Protein AF-A0A0F5VP21-F1 (afdb_monomer)

Secondary structure (DSSP, 8-state):
------TT-----PEEEPSSSSS-SS-EEE-TTSTTS---S-GGG--HHHHHHHHHHHHHHHT--S--------HHHHHHHHHHHTT--S-----EETT-TTTTTHHHHHHHH-GGGTT----EETT--TTHHHH-HHHHHHHHHTT-

Sequence (148 aa):
MDIGRTPDERFDDLRMHDVDEGQPDGLVPELMGFGRSDKPVDRAAYTYESHVACTGEWLDQLGLADITLFADPPASMLSRAWAGLSAFEKPFLTTFAAHEDITRAFEQVVQEHIPGARDRSRPTVPDAGHFLQQQQPDLLVEAILSLA

Foldseek 3Di:
DDQDDDLPDDQQDFDWDAPDPDDGPDTDTAFECGDPGHDHPDPVCPDLVNRVRNVVNVCVVVVDDDDQDDDDDDPVNCVVCLVVQLVAQAADADEEEPAEPPCVVCLVVSCVRGNNHHPDDHDHHYPDYSPCCVGPVPVVVVRSVVSD

Mean predicted aligned error: 7.9 Å

pLDDT: mean 81.75, std 15.22, range [36.06, 96.75]

Nearest PDB structures (foldseek):
  6f9o-assembly1_A  TM=8.051E-01  e=2.639E-06  Psychrobacter cryohalolentis K5
  4mj3-assembly1_A  TM=8.198E-01  e=1.310E-05  Mycolicibacterium rhodesiae JS60
  6eic-assembly1_C  TM=5.393E-01  e=1.607E-01  Mycobacterium tuberculosis H37Rv
  7l4u-assembly2_B  TM=5.285E-01  e=2.399E-01  Homo sapiens
  7l4u-assembly1_A  TM=5.391E-01  e=3.350E-01  Homo sapiens

Solvent-accessible surface area (backbone atoms only — not comparable to full-atom values): 9432 Å² total; per-residue (Å²): 137,88,89,81,83,64,99,86,64,81,67,82,62,69,35,70,56,80,81,52,105,59,89,63,96,57,86,49,70,26,54,82,64,32,88,86,17,58,61,77,87,55,72,83,61,78,39,74,66,48,53,52,49,36,53,48,53,48,42,58,74,70,66,71,86,87,80,87,86,84,84,88,72,56,71,73,57,48,60,72,43,39,72,60,45,48,68,34,65,60,84,45,88,72,75,45,3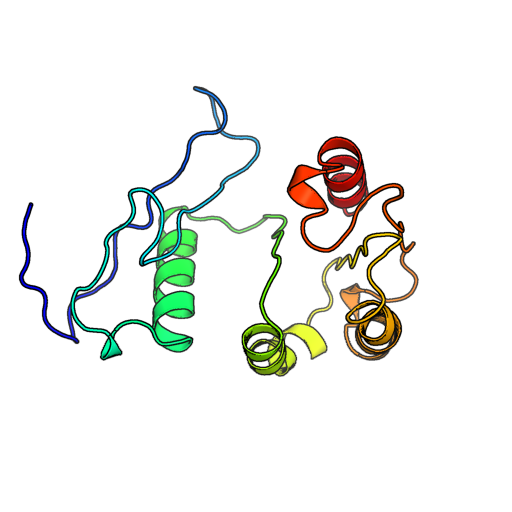0,63,66,38,83,77,62,54,71,50,54,59,56,44,40,75,46,17,64,20,30,47,98,57,86,68,62,63,40,68,90,20,39,93,60,29,71,79,63,37,43,67,63,50,51,54,55,58,60,67,67,110

Radius of gyration: 17.14 Å; Cα contacts (8 Å, |Δi|>4): 146; chains: 1; bounding box: 46×38×36 Å

Structure (mmCIF, N/CA/C/O backbone):
data_AF-A0A0F5VP21-F1
#
_entry.id   AF-A0A0F5VP21-F1
#
loop_
_atom_site.group_PDB
_atom_site.id
_atom_site.type_symbol
_atom_site.label_atom_id
_atom_site.label_alt_id
_atom_site.label_comp_id
_atom_site.label_asym_id
_atom_site.label_entity_id
_atom_site.label_seq_id
_atom_site.pdbx_PDB_ins_code
_atom_site.Cartn_x
_atom_site.Cartn_y
_atom_site.Cartn_z
_atom_site.occupancy
_atom_site.B_iso_or_equiv
_atom_site.auth_seq_id
_atom_site.auth_comp_id
_atom_site.auth_asym_id
_atom_site.auth_atom_id
_atom_site.pdbx_PDB_model_num
ATOM 1 N N . MET A 1 1 ? 29.537 -14.389 -4.696 1.00 40.09 1 MET A N 1
ATOM 2 C CA . MET A 1 1 ? 28.816 -13.290 -5.361 1.00 40.09 1 MET A CA 1
ATOM 3 C C . MET A 1 1 ? 28.666 -13.739 -6.795 1.00 40.09 1 MET A C 1
ATOM 5 O O . MET A 1 1 ? 29.626 -13.642 -7.545 1.00 40.09 1 MET A O 1
ATOM 9 N N . ASP A 1 2 ? 27.565 -14.419 -7.088 1.00 36.06 2 ASP A N 1
ATOM 10 C CA . ASP A 1 2 ? 27.318 -14.976 -8.417 1.00 36.06 2 ASP A CA 1
ATOM 11 C C . ASP A 1 2 ? 26.536 -13.938 -9.232 1.00 36.06 2 ASP A C 1
ATOM 13 O O . ASP A 1 2 ? 25.603 -13.328 -8.712 1.00 36.06 2 ASP A O 1
ATOM 17 N N . ILE A 1 3 ? 27.020 -13.640 -10.436 1.00 45.09 3 ILE A N 1
ATOM 18 C CA . ILE A 1 3 ? 26.747 -12.397 -11.190 1.00 45.09 3 ILE A CA 1
ATOM 19 C C . ILE A 1 3 ? 26.233 -12.660 -12.610 1.00 45.09 3 ILE A C 1
ATOM 21 O O . ILE A 1 3 ? 26.336 -11.799 -13.481 1.00 45.09 3 ILE A O 1
ATOM 25 N N . GLY A 1 4 ? 25.674 -13.836 -12.866 1.00 40.66 4 GLY A N 1
ATOM 26 C CA . GLY A 1 4 ? 25.079 -14.154 -14.157 1.00 40.66 4 GLY A CA 1
ATOM 27 C C . GLY A 1 4 ? 23.761 -14.870 -13.964 1.00 40.66 4 GLY A C 1
ATOM 28 O O . GLY A 1 4 ? 23.770 -16.066 -13.708 1.00 40.66 4 GLY A O 1
ATOM 29 N N . ARG A 1 5 ? 22.649 -14.146 -14.110 1.00 56.06 5 ARG A N 1
ATOM 30 C CA . ARG A 1 5 ? 21.337 -14.766 -14.283 1.00 56.06 5 ARG A CA 1
ATOM 31 C C . ARG A 1 5 ? 20.625 -14.231 -15.521 1.00 56.06 5 ARG A C 1
ATOM 33 O O . ARG A 1 5 ? 20.800 -13.071 -15.897 1.00 56.06 5 ARG A O 1
ATOM 40 N N . THR A 1 6 ? 19.894 -15.120 -16.176 1.00 42.38 6 THR A N 1
ATOM 41 C CA . THR A 1 6 ? 19.129 -14.926 -17.411 1.00 42.38 6 THR A CA 1
ATOM 42 C C . THR A 1 6 ? 17.664 -14.570 -17.109 1.00 42.38 6 THR A C 1
ATOM 44 O O . THR A 1 6 ? 17.200 -14.822 -15.998 1.00 42.38 6 THR A O 1
ATOM 47 N N . PRO A 1 7 ? 16.917 -13.986 -18.068 1.00 41.78 7 PRO A N 1
ATOM 48 C CA . PRO A 1 7 ? 15.566 -13.449 -17.840 1.00 41.78 7 PRO A CA 1
ATOM 49 C C . PRO A 1 7 ? 14.506 -14.462 -17.380 1.00 41.78 7 PRO A C 1
ATOM 51 O O . PRO A 1 7 ? 13.470 -14.050 -16.867 1.00 41.78 7 PRO A O 1
ATOM 54 N N . ASP A 1 8 ? 14.757 -15.760 -17.569 1.00 44.84 8 ASP A N 1
ATOM 55 C CA . ASP A 1 8 ? 13.818 -16.850 -17.278 1.00 44.84 8 ASP A CA 1
ATOM 56 C C . ASP A 1 8 ? 14.075 -17.540 -15.920 1.00 44.84 8 ASP A C 1
ATOM 58 O O . ASP A 1 8 ? 13.397 -18.509 -15.575 1.00 44.84 8 ASP A O 1
ATOM 62 N N . GLU A 1 9 ? 15.065 -17.088 -15.142 1.00 46.66 9 GLU A N 1
ATOM 63 C CA . GLU A 1 9 ? 15.342 -17.650 -13.816 1.00 46.66 9 GLU A CA 1
ATOM 64 C C . GLU A 1 9 ? 14.354 -17.130 -12.761 1.00 46.66 9 GLU A C 1
ATOM 66 O O . GLU A 1 9 ? 14.135 -15.926 -12.624 1.00 46.66 9 GLU A O 1
ATOM 71 N N . ARG A 1 10 ? 13.760 -18.066 -12.006 1.00 50.91 10 ARG A N 1
ATOM 72 C CA . ARG A 1 10 ? 12.824 -17.794 -10.905 1.00 50.91 10 ARG A CA 1
ATOM 73 C C . ARG A 1 10 ? 13.463 -16.954 -9.798 1.00 50.91 10 ARG A C 1
ATOM 75 O O . ARG A 1 10 ? 14.641 -17.120 -9.477 1.00 50.91 10 ARG A O 1
ATOM 82 N N . PHE A 1 11 ? 12.661 -16.076 -9.200 1.00 49.06 11 PHE A N 1
ATOM 83 C CA . PHE A 1 11 ? 13.070 -15.199 -8.108 1.00 49.06 11 PHE A CA 1
ATOM 84 C C . PHE A 1 11 ? 12.607 -15.758 -6.766 1.00 49.06 11 PHE A C 1
ATOM 86 O O . PHE A 1 11 ? 11.558 -15.374 -6.261 1.00 49.06 11 PHE A O 1
ATOM 93 N N . ASP A 1 12 ? 13.427 -16.621 -6.172 1.00 51.09 12 ASP A N 1
ATOM 94 C CA . ASP A 1 12 ? 13.019 -17.348 -4.966 1.00 51.09 12 ASP A CA 1
ATOM 95 C C . ASP A 1 12 ? 13.384 -16.645 -3.637 1.00 51.09 12 ASP A C 1
ATOM 97 O O . ASP A 1 12 ? 12.804 -16.986 -2.612 1.00 51.09 12 ASP A O 1
ATOM 101 N N . ASP A 1 13 ? 14.274 -15.638 -3.626 1.00 56.34 13 ASP A N 1
ATOM 102 C CA . ASP A 1 13 ? 14.876 -15.118 -2.381 1.00 56.34 13 ASP A CA 1
ATOM 103 C C . ASP A 1 13 ? 14.581 -13.623 -2.116 1.00 56.34 13 ASP A C 1
ATOM 105 O O . ASP A 1 13 ? 15.474 -12.767 -2.196 1.00 56.34 13 ASP A O 1
ATOM 109 N N . LEU A 1 14 ? 13.342 -13.284 -1.729 1.00 61.16 14 LEU A N 1
ATOM 110 C CA . LEU A 1 14 ? 13.132 -12.059 -0.942 1.00 61.16 14 LEU A CA 1
ATOM 111 C C . LEU A 1 14 ? 13.718 -12.277 0.454 1.00 61.16 14 LEU A C 1
ATOM 113 O O . LEU A 1 14 ? 13.330 -13.199 1.173 1.00 61.16 14 LEU A O 1
ATOM 117 N N . ARG A 1 15 ? 14.667 -11.424 0.848 1.00 70.62 15 ARG A N 1
ATOM 118 C CA . ARG A 1 15 ? 15.227 -11.451 2.199 1.00 70.62 15 ARG A CA 1
ATOM 119 C C . ARG A 1 15 ? 14.367 -10.634 3.146 1.00 70.62 15 ARG A C 1
ATOM 121 O O . ARG A 1 15 ? 13.868 -9.564 2.806 1.00 70.62 15 ARG A O 1
ATOM 128 N N . MET A 1 16 ? 14.247 -11.155 4.358 1.00 64.81 16 MET A N 1
ATOM 129 C CA . MET A 1 16 ? 13.581 -10.483 5.459 1.00 64.81 16 MET A CA 1
ATOM 130 C C . MET A 1 16 ? 14.576 -9.651 6.242 1.00 64.81 16 MET A C 1
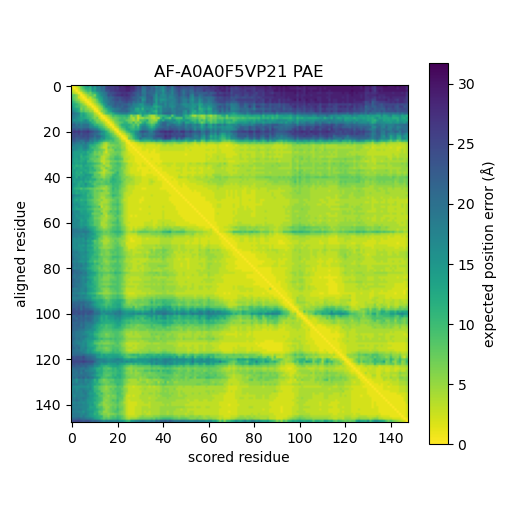ATOM 132 O O . MET A 1 16 ? 15.680 -10.114 6.546 1.00 64.81 16 MET A O 1
ATOM 136 N N . HIS A 1 17 ? 14.161 -8.442 6.604 1.00 59.66 17 HIS A N 1
ATOM 137 C CA . HIS A 1 17 ? 14.734 -7.800 7.769 1.00 59.66 17 HIS A CA 1
ATOM 138 C C . HIS A 1 17 ? 13.959 -8.297 8.989 1.00 59.66 17 HIS A C 1
ATOM 140 O O . HIS A 1 17 ? 12.749 -8.092 9.073 1.00 59.66 17 HIS A O 1
ATOM 146 N N . ASP A 1 18 ? 14.649 -8.982 9.899 1.00 51.44 18 ASP A N 1
ATOM 147 C CA . ASP A 1 18 ? 14.047 -9.394 11.164 1.00 51.44 18 ASP A CA 1
ATOM 148 C C . ASP A 1 18 ? 13.882 -8.159 12.052 1.00 51.44 18 ASP A C 1
ATOM 150 O O . ASP A 1 18 ? 14.789 -7.317 12.106 1.00 51.44 18 ASP A O 1
ATOM 154 N N . VAL A 1 19 ? 12.717 -8.003 12.675 1.00 52.16 19 VAL A N 1
ATOM 155 C CA . VAL A 1 19 ? 12.424 -6.845 13.537 1.00 52.16 19 VAL A CA 1
ATOM 156 C C . VAL A 1 19 ? 12.646 -7.189 15.017 1.00 52.16 19 VAL A C 1
ATOM 158 O O . VAL A 1 19 ? 12.788 -6.274 15.819 1.00 52.16 19 VAL A O 1
ATOM 161 N N . ASP A 1 20 ? 12.781 -8.477 15.365 1.00 45.12 20 ASP A N 1
ATOM 162 C CA . ASP A 1 20 ? 13.265 -8.972 16.664 1.00 45.12 20 ASP A CA 1
ATOM 163 C C . ASP A 1 20 ? 13.567 -10.489 16.582 1.00 45.12 20 ASP A C 1
ATOM 165 O O . ASP A 1 20 ? 12.933 -11.177 15.793 1.00 45.12 20 ASP A O 1
ATOM 169 N N . GLU A 1 21 ? 14.476 -11.049 17.398 1.00 45.03 21 GLU A N 1
ATOM 170 C CA . GLU A 1 21 ? 14.903 -12.480 17.354 1.00 45.03 21 GLU A CA 1
ATOM 171 C C . GLU A 1 21 ? 13.825 -13.509 17.829 1.00 45.03 21 GLU A C 1
ATOM 173 O O . GLU A 1 21 ? 14.143 -14.594 18.329 1.00 45.03 21 GLU A O 1
ATOM 178 N N . GLY A 1 22 ? 12.534 -13.188 17.691 1.00 51.03 22 GLY A N 1
ATOM 179 C CA . GLY A 1 22 ? 11.374 -14.026 18.026 1.00 51.03 22 GLY A CA 1
ATOM 180 C C . GLY A 1 22 ? 10.460 -14.278 16.820 1.00 51.03 22 GLY A C 1
ATOM 181 O O . GLY A 1 22 ? 10.801 -13.950 15.692 1.00 51.03 22 GLY A O 1
ATOM 182 N N . GLN A 1 23 ? 9.281 -14.881 17.028 1.00 49.06 23 GLN A N 1
ATOM 183 C CA . GLN A 1 23 ? 8.278 -14.955 15.958 1.00 49.06 23 GLN A CA 1
ATOM 184 C C . GL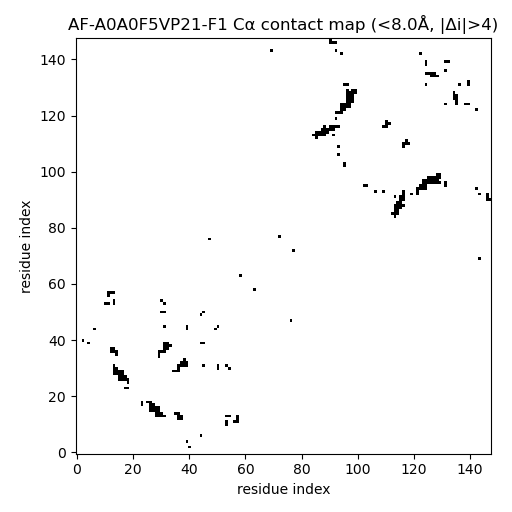N A 1 23 ? 7.842 -13.521 15.616 1.00 49.06 23 GLN A C 1
ATOM 186 O O . GLN A 1 23 ? 7.319 -12.849 16.502 1.00 49.06 23 GLN A O 1
ATOM 191 N N . PRO A 1 24 ? 8.082 -13.028 14.392 1.00 58.62 24 PRO A N 1
ATOM 192 C CA . PRO A 1 24 ? 7.968 -11.603 14.129 1.00 58.62 24 PRO A CA 1
ATOM 193 C C . PRO A 1 24 ? 6.498 -11.171 14.099 1.00 58.62 24 PRO A C 1
ATOM 195 O O . PRO A 1 24 ? 5.714 -11.675 13.294 1.00 58.62 24 PRO A O 1
ATOM 198 N N . ASP A 1 25 ? 6.146 -10.186 14.931 1.00 70.69 25 ASP A N 1
ATOM 199 C CA . ASP A 1 25 ? 4.846 -9.491 14.905 1.00 70.69 25 ASP A CA 1
ATOM 200 C C . ASP A 1 25 ? 4.652 -8.658 13.617 1.00 70.69 25 ASP A C 1
ATOM 202 O O . ASP A 1 25 ? 3.567 -8.148 13.339 1.00 70.69 25 ASP A O 1
ATOM 206 N N . GLY A 1 26 ? 5.702 -8.530 12.800 1.00 79.88 26 GLY A N 1
ATOM 207 C CA . GLY A 1 26 ? 5.675 -7.869 11.503 1.00 79.88 26 GLY A CA 1
ATOM 208 C C . GLY A 1 26 ? 6.748 -8.412 10.565 1.00 79.88 26 GLY A C 1
ATOM 209 O O . GLY A 1 26 ? 7.913 -8.541 10.931 1.00 79.88 26 GLY A O 1
ATOM 210 N N . LEU A 1 27 ? 6.356 -8.704 9.328 1.00 87.94 27 LEU A N 1
ATOM 211 C CA . LEU A 1 27 ? 7.252 -9.171 8.274 1.00 87.94 27 LEU A CA 1
ATOM 212 C C . LEU A 1 27 ? 7.502 -8.032 7.282 1.00 87.94 27 LEU A C 1
ATOM 214 O O . LEU A 1 27 ? 6.574 -7.571 6.619 1.00 87.94 27 LEU A O 1
ATOM 218 N N . VAL A 1 28 ? 8.760 -7.598 7.155 1.00 89.50 28 VAL A N 1
ATOM 219 C CA . VAL A 1 28 ? 9.174 -6.542 6.217 1.00 89.50 28 VAL A CA 1
ATOM 220 C C . VAL A 1 28 ? 10.127 -7.122 5.161 1.00 89.50 28 VAL A C 1
ATOM 222 O O . VAL A 1 28 ? 11.327 -7.258 5.429 1.00 89.50 28 VAL A O 1
ATOM 225 N N . PRO A 1 29 ? 9.624 -7.505 3.970 1.00 89.31 29 PRO A N 1
ATOM 226 C CA . PRO A 1 29 ? 10.478 -8.011 2.906 1.00 89.31 29 PRO A CA 1
ATOM 227 C C . PRO A 1 29 ? 11.272 -6.876 2.259 1.00 89.31 29 PRO A C 1
ATOM 229 O O . PRO A 1 29 ? 10.751 -5.798 1.963 1.00 89.31 29 PRO A O 1
ATOM 232 N N . GLU A 1 30 ? 12.537 -7.138 1.958 1.00 90.19 30 GLU A N 1
ATOM 233 C CA . GLU A 1 30 ? 13.324 -6.280 1.082 1.00 90.19 30 GLU A CA 1
ATOM 234 C C . GLU A 1 30 ? 13.007 -6.651 -0.372 1.00 90.19 30 GLU A C 1
ATOM 236 O O . GLU A 1 30 ? 13.339 -7.746 -0.818 1.00 90.19 30 GLU A O 1
ATOM 241 N N . LEU A 1 31 ? 12.360 -5.762 -1.132 1.00 90.31 31 LEU A N 1
ATOM 242 C CA . LEU A 1 31 ? 11.993 -6.041 -2.527 1.00 90.31 31 LEU A CA 1
ATOM 243 C C . LEU A 1 31 ? 13.224 -6.311 -3.412 1.00 90.31 31 LEU A C 1
ATOM 245 O O . LEU A 1 31 ? 14.324 -5.822 -3.142 1.00 90.31 31 LEU A O 1
ATOM 249 N N . MET A 1 32 ? 13.022 -7.035 -4.519 1.00 90.00 32 MET A N 1
ATOM 250 C CA . MET A 1 32 ? 14.028 -7.216 -5.578 1.00 90.00 32 MET A CA 1
ATOM 251 C C . MET A 1 32 ? 14.728 -5.885 -5.905 1.00 90.00 32 MET A C 1
ATOM 253 O O . MET A 1 32 ? 14.069 -4.877 -6.147 1.00 90.00 32 MET A O 1
ATOM 257 N N . GLY A 1 33 ? 16.063 -5.862 -5.911 1.00 90.19 33 GLY A N 1
ATOM 258 C CA . GLY A 1 33 ? 16.842 -4.637 -6.142 1.00 90.19 33 GLY A CA 1
ATOM 259 C C . GLY A 1 33 ? 17.196 -3.831 -4.889 1.00 90.19 33 GLY A C 1
ATOM 260 O O . GLY A 1 33 ? 18.077 -2.973 -4.961 1.00 90.19 33 GLY A O 1
ATOM 261 N N . PHE A 1 34 ? 16.591 -4.118 -3.736 1.00 90.81 34 PHE A N 1
ATOM 262 C CA . PHE A 1 34 ? 16.784 -3.365 -2.494 1.00 90.81 34 PHE A CA 1
ATOM 263 C C . PHE A 1 34 ? 17.525 -4.178 -1.421 1.00 90.81 34 PHE A C 1
ATOM 265 O O . PHE A 1 34 ? 17.732 -5.383 -1.554 1.00 90.81 34 PHE A O 1
ATOM 272 N N . GLY A 1 35 ? 18.004 -3.485 -0.382 1.00 89.38 35 GLY A N 1
ATOM 273 C CA . GLY A 1 35 ? 18.547 -4.087 0.843 1.00 89.38 35 GLY A CA 1
ATOM 274 C C . GLY A 1 35 ? 19.609 -5.165 0.617 1.00 89.38 35 GLY A C 1
ATOM 275 O O . GLY A 1 35 ? 20.604 -4.955 -0.082 1.00 89.38 35 GLY A O 1
ATOM 276 N N . ARG A 1 36 ? 19.389 -6.336 1.198 1.00 87.00 36 ARG A N 1
ATOM 277 C CA . ARG A 1 36 ? 20.146 -7.581 1.058 1.00 87.00 36 ARG A CA 1
ATOM 278 C C . ARG A 1 36 ? 19.530 -8.533 0.032 1.00 87.00 36 ARG A C 1
ATOM 280 O O . ARG A 1 36 ? 20.231 -9.480 -0.318 1.00 87.00 36 ARG A O 1
ATOM 287 N N . SER A 1 37 ? 18.310 -8.316 -0.454 1.00 89.81 37 SER A N 1
ATOM 288 C CA . SER A 1 37 ? 17.730 -9.098 -1.558 1.00 89.81 37 SER A CA 1
ATOM 289 C C . SER A 1 37 ? 18.563 -9.022 -2.837 1.00 89.81 37 SER A C 1
ATOM 291 O O . SER A 1 37 ? 19.376 -8.103 -3.032 1.00 89.81 37 SER A O 1
ATOM 293 N N . ASP A 1 38 ? 18.366 -10.014 -3.704 1.00 87.19 38 ASP A N 1
ATOM 294 C CA . ASP A 1 38 ? 19.061 -10.112 -4.984 1.00 87.19 38 ASP A CA 1
ATOM 295 C C . ASP A 1 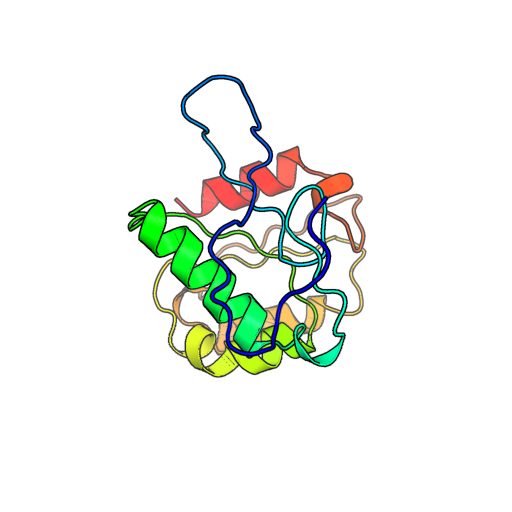38 ? 18.800 -8.877 -5.861 1.00 87.19 38 ASP A C 1
ATOM 297 O O . ASP A 1 38 ? 17.731 -8.257 -5.838 1.00 87.19 38 ASP A O 1
ATOM 301 N N . LYS A 1 39 ? 19.826 -8.491 -6.629 1.00 91.81 39 LYS A N 1
ATOM 302 C CA . LYS A 1 39 ? 19.827 -7.289 -7.475 1.00 91.81 39 LYS A CA 1
ATOM 303 C C . LYS A 1 39 ? 20.182 -7.685 -8.899 1.00 91.81 39 LYS A C 1
ATOM 305 O O . LYS A 1 39 ? 21.370 -7.696 -9.234 1.00 91.81 39 LYS A O 1
ATOM 310 N N . PRO A 1 40 ? 19.185 -8.034 -9.731 1.00 88.81 40 PRO A N 1
ATOM 311 C CA . PRO A 1 40 ? 19.409 -8.290 -11.144 1.00 88.81 40 PRO A CA 1
ATOM 312 C C . PRO A 1 40 ? 20.241 -7.189 -11.790 1.00 88.81 40 PRO A C 1
ATOM 314 O O . PRO A 1 40 ? 19.981 -5.998 -11.602 1.00 88.81 40 PRO A O 1
ATOM 317 N N . VAL A 1 41 ? 21.251 -7.602 -12.550 1.00 90.69 41 VAL A N 1
ATOM 318 C CA . VAL A 1 41 ? 22.080 -6.682 -13.337 1.00 90.69 41 VAL A CA 1
ATOM 319 C C . VAL A 1 41 ? 21.336 -6.193 -14.576 1.00 90.69 41 VAL A C 1
ATOM 321 O O . VAL A 1 41 ? 21.549 -5.065 -15.019 1.00 90.69 41 VAL A O 1
ATOM 324 N N . ASP A 1 42 ? 20.444 -7.026 -15.117 1.00 93.00 42 ASP A N 1
ATOM 325 C CA . ASP A 1 42 ? 19.601 -6.654 -16.241 1.00 93.00 42 ASP A CA 1
ATOM 326 C C . ASP A 1 42 ? 18.460 -5.751 -15.768 1.00 93.00 42 ASP A C 1
ATOM 328 O O . ASP A 1 42 ? 17.619 -6.124 -14.950 1.00 93.00 42 ASP A O 1
ATOM 332 N N . ARG A 1 43 ? 18.414 -4.544 -16.331 1.00 91.31 43 ARG A N 1
ATOM 333 C CA . ARG A 1 43 ? 17.362 -3.569 -16.048 1.00 91.31 43 ARG A CA 1
ATOM 334 C C . ARG A 1 43 ? 15.992 -4.044 -16.525 1.00 91.31 43 ARG A C 1
ATOM 336 O O . ARG A 1 43 ? 14.995 -3.606 -15.960 1.00 91.31 43 ARG A O 1
ATOM 343 N N . ALA A 1 44 ? 15.940 -4.917 -17.531 1.00 92.38 44 ALA A N 1
ATOM 344 C CA . ALA A 1 44 ? 14.693 -5.474 -18.040 1.00 92.38 44 ALA A CA 1
ATOM 345 C C . ALA A 1 44 ? 13.994 -6.395 -17.025 1.00 92.38 44 ALA A C 1
ATOM 347 O O . ALA A 1 44 ? 12.792 -6.607 -17.144 1.00 92.38 44 ALA A O 1
ATOM 348 N N . ALA A 1 45 ? 14.706 -6.882 -16.002 1.00 90.25 45 ALA A N 1
ATOM 349 C CA . ALA A 1 45 ? 14.116 -7.699 -14.945 1.00 90.25 45 ALA A CA 1
ATOM 350 C C . ALA A 1 45 ? 13.181 -6.901 -14.012 1.00 90.25 45 ALA A C 1
ATOM 352 O O . ALA A 1 45 ? 12.264 -7.480 -13.432 1.00 90.25 45 ALA A O 1
ATOM 353 N N . TYR A 1 46 ? 13.364 -5.580 -13.889 1.00 89.75 46 TYR A N 1
ATOM 354 C CA . TYR A 1 46 ? 12.597 -4.723 -12.974 1.00 89.75 46 TYR A CA 1
ATOM 355 C C . TYR A 1 46 ? 11.284 -4.246 -13.603 1.00 89.75 46 TYR A C 1
ATOM 357 O O . TYR A 1 46 ? 11.107 -3.067 -13.921 1.00 89.75 46 TYR A O 1
ATOM 365 N N . THR A 1 47 ? 10.354 -5.179 -13.799 1.00 90.44 47 THR A N 1
ATOM 366 C CA . THR A 1 47 ? 8.982 -4.881 -14.236 1.00 90.44 47 THR A CA 1
ATOM 367 C C . THR A 1 47 ? 8.010 -4.934 -13.059 1.00 90.44 47 THR A C 1
ATOM 369 O O . THR A 1 47 ? 8.296 -5.552 -12.032 1.00 90.44 47 THR A O 1
ATOM 372 N N . TYR A 1 48 ? 6.844 -4.294 -13.197 1.00 87.94 48 TYR A N 1
ATOM 373 C CA . TYR A 1 48 ? 5.782 -4.396 -12.189 1.00 87.94 48 TYR A CA 1
ATOM 374 C C . TYR A 1 48 ? 5.385 -5.862 -11.977 1.00 87.94 48 TYR A C 1
ATOM 376 O O . TYR A 1 48 ? 5.245 -6.314 -10.846 1.00 87.94 48 TYR A O 1
ATOM 384 N N . GLU A 1 49 ? 5.267 -6.604 -13.072 1.00 90.44 49 GLU A N 1
ATOM 385 C CA . GLU A 1 49 ? 4.905 -8.012 -13.108 1.00 90.44 49 GLU A CA 1
ATOM 386 C C . GLU A 1 49 ? 5.944 -8.874 -12.376 1.00 90.44 49 GLU A C 1
ATOM 388 O O . GLU A 1 49 ? 5.565 -9.714 -11.565 1.00 90.44 49 GLU A O 1
ATOM 393 N N . SER A 1 50 ? 7.241 -8.612 -12.576 1.00 90.25 50 SER A N 1
ATOM 394 C CA . SER A 1 50 ? 8.325 -9.304 -11.864 1.00 90.25 50 SER A CA 1
ATOM 395 C C . SER A 1 50 ? 8.274 -9.058 -10.356 1.00 90.25 50 SER A C 1
ATOM 397 O O . SER A 1 50 ? 8.439 -9.989 -9.571 1.00 90.25 50 SER A O 1
ATOM 399 N N . HIS A 1 51 ? 8.033 -7.811 -9.932 1.00 89.38 51 HIS A N 1
ATOM 400 C CA . HIS A 1 51 ? 7.905 -7.484 -8.511 1.00 89.38 51 HIS A CA 1
ATOM 401 C C . HIS A 1 51 ? 6.685 -8.163 -7.880 1.00 89.38 51 HIS A C 1
ATOM 403 O O . HIS A 1 51 ? 6.810 -8.741 -6.804 1.00 89.38 51 HIS A O 1
ATOM 409 N N . VAL A 1 52 ? 5.531 -8.142 -8.557 1.00 89.88 52 VAL A N 1
ATOM 410 C CA . VAL A 1 52 ? 4.315 -8.826 -8.087 1.00 89.88 52 VAL A CA 1
ATOM 411 C C . VAL A 1 52 ? 4.534 -10.334 -7.993 1.00 89.88 52 VAL A C 1
ATOM 413 O O . VAL A 1 52 ? 4.158 -10.926 -6.985 1.00 89.88 52 VAL A O 1
ATOM 416 N N . ALA A 1 53 ? 5.163 -10.947 -9.000 1.00 90.56 53 ALA A N 1
ATOM 417 C CA . ALA A 1 53 ? 5.459 -12.377 -8.999 1.00 90.56 53 ALA A CA 1
ATOM 418 C C . ALA A 1 53 ? 6.367 -12.760 -7.824 1.00 90.56 53 ALA A C 1
ATOM 420 O O . ALA A 1 53 ? 6.018 -13.642 -7.050 1.00 90.56 53 ALA A O 1
ATOM 421 N N . CYS A 1 54 ? 7.469 -12.033 -7.632 1.00 89.44 54 CYS A N 1
ATOM 422 C CA . CYS A 1 54 ? 8.423 -12.300 -6.558 1.00 89.44 54 CYS A CA 1
ATOM 423 C C . CYS A 1 54 ? 7.796 -12.133 -5.161 1.00 89.44 54 CYS A C 1
ATOM 425 O O . CYS A 1 54 ? 7.981 -12.977 -4.287 1.00 89.44 54 CYS A O 1
ATOM 427 N N . THR A 1 55 ? 6.998 -11.081 -4.941 1.00 89.19 55 THR A N 1
ATOM 428 C CA . THR A 1 55 ? 6.276 -10.903 -3.670 1.00 89.19 55 THR A CA 1
ATOM 429 C C . THR A 1 55 ? 5.201 -11.971 -3.462 1.00 89.19 55 THR A C 1
ATOM 431 O O . THR A 1 55 ? 5.042 -12.443 -2.341 1.00 89.19 55 THR A O 1
ATOM 434 N N . GLY A 1 56 ? 4.484 -12.374 -4.515 1.00 88.81 56 GLY A N 1
ATOM 435 C CA . GLY A 1 56 ? 3.486 -13.443 -4.445 1.00 88.81 56 GLY A CA 1
ATOM 436 C C . GLY A 1 56 ? 4.103 -14.795 -4.090 1.00 88.81 56 GLY A C 1
ATOM 437 O O . GLY A 1 56 ? 3.656 -15.434 -3.145 1.00 88.81 56 GLY A O 1
ATOM 438 N N . GLU A 1 57 ? 5.181 -15.182 -4.777 1.00 88.75 57 GLU A N 1
ATOM 439 C CA . GLU A 1 57 ? 5.918 -16.417 -4.486 1.00 88.75 57 GLU A CA 1
ATOM 440 C C . GLU A 1 57 ? 6.457 -16.418 -3.048 1.00 88.75 57 GLU A C 1
ATOM 442 O O . GLU A 1 57 ? 6.361 -17.427 -2.354 1.00 88.75 57 GLU A O 1
ATOM 447 N N . TRP A 1 58 ? 6.956 -15.282 -2.557 1.00 88.62 58 TRP A N 1
ATOM 448 C CA . TRP A 1 58 ? 7.401 -15.152 -1.169 1.00 88.62 58 TRP A CA 1
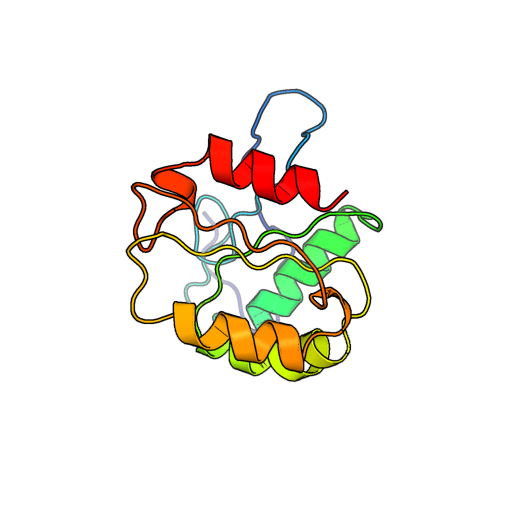ATOM 449 C C . TRP A 1 58 ? 6.259 -15.325 -0.151 1.00 88.62 58 TRP A C 1
ATOM 451 O O . TRP A 1 58 ? 6.421 -16.046 0.835 1.00 88.62 58 TRP A O 1
ATOM 461 N N . LEU A 1 59 ? 5.088 -14.722 -0.391 1.00 88.06 59 LEU A N 1
ATOM 462 C CA . LEU A 1 59 ? 3.904 -14.918 0.458 1.00 88.06 59 LEU A CA 1
ATOM 463 C C . LEU A 1 59 ? 3.451 -16.388 0.470 1.00 88.06 59 LEU A C 1
ATOM 465 O O . LEU A 1 59 ? 3.145 -16.925 1.538 1.00 88.06 59 LEU A O 1
ATOM 469 N N . ASP A 1 60 ? 3.459 -17.040 -0.697 1.00 89.00 60 ASP A N 1
ATOM 470 C CA . ASP A 1 60 ? 3.103 -18.454 -0.854 1.00 89.00 60 ASP A CA 1
ATOM 471 C C . ASP A 1 60 ? 4.073 -19.371 -0.093 1.00 89.00 60 ASP A C 1
ATOM 473 O O . ASP A 1 60 ? 3.641 -20.296 0.597 1.00 89.00 60 ASP A O 1
ATOM 477 N N . GLN A 1 61 ? 5.382 -19.100 -0.163 1.00 87.81 61 GLN A N 1
ATOM 478 C CA . GLN A 1 61 ? 6.409 -19.860 0.559 1.00 87.81 61 GLN A CA 1
ATOM 479 C C . GLN A 1 61 ? 6.244 -19.777 2.082 1.00 87.81 61 GLN A C 1
ATOM 481 O O . GLN A 1 61 ? 6.498 -20.757 2.784 1.00 87.81 61 GLN A O 1
ATOM 486 N N . LEU A 1 62 ? 5.805 -18.627 2.598 1.00 87.50 62 LEU A N 1
ATOM 487 C CA . LEU A 1 62 ? 5.541 -18.442 4.024 1.00 87.50 62 LEU A CA 1
ATOM 488 C C . LEU A 1 62 ? 4.188 -19.015 4.472 1.00 87.50 62 LEU A C 1
ATOM 490 O O . LEU A 1 62 ? 3.940 -19.114 5.674 1.00 87.50 62 LEU A O 1
ATOM 494 N N . GLY A 1 63 ? 3.313 -19.397 3.536 1.00 88.62 63 GLY A N 1
ATOM 495 C CA . GLY A 1 63 ? 1.986 -19.932 3.843 1.00 88.62 63 GLY A CA 1
ATOM 496 C C . GLY A 1 63 ? 1.080 -18.930 4.568 1.00 88.62 63 GLY A C 1
ATOM 497 O O . GLY A 1 63 ? 0.243 -19.327 5.380 1.00 88.62 63 GLY A O 1
ATOM 498 N N . LEU A 1 64 ? 1.263 -17.631 4.312 1.00 84.88 64 LEU A N 1
ATOM 499 C CA . LEU A 1 64 ? 0.514 -16.559 4.969 1.00 84.88 64 LEU A CA 1
ATOM 500 C C . LEU A 1 64 ? -0.884 -16.424 4.354 1.00 84.88 64 LEU A C 1
ATOM 502 O O . LEU A 1 64 ? -1.021 -16.165 3.162 1.00 84.88 64 LEU A O 1
ATOM 506 N N . ALA A 1 65 ? -1.929 -16.562 5.172 1.00 80.06 65 ALA A N 1
ATOM 507 C CA . ALA A 1 65 ? -3.321 -16.478 4.711 1.00 80.06 65 ALA A CA 1
ATOM 508 C C . ALA A 1 65 ? -4.150 -15.384 5.407 1.00 80.06 65 ALA A C 1
ATOM 510 O O . ALA A 1 65 ? -5.143 -14.919 4.843 1.00 80.06 65 ALA A O 1
ATOM 511 N N . ASP A 1 66 ? -3.747 -14.968 6.609 1.00 86.88 66 ASP A N 1
ATOM 512 C CA . ASP A 1 66 ? -4.455 -13.983 7.427 1.00 86.88 66 ASP A CA 1
ATOM 513 C C . ASP A 1 66 ? -3.469 -12.927 7.928 1.00 86.88 66 ASP A C 1
ATOM 515 O O . ASP A 1 66 ? -2.892 -13.034 9.007 1.00 86.88 66 ASP A O 1
ATOM 519 N N . ILE A 1 67 ? -3.189 -11.959 7.057 1.00 89.19 67 ILE A N 1
ATOM 520 C CA . ILE A 1 67 ? -2.215 -10.897 7.296 1.00 89.19 67 ILE A CA 1
ATOM 521 C C . ILE A 1 67 ? -2.830 -9.532 7.019 1.00 89.19 67 ILE A C 1
ATOM 523 O O . ILE A 1 67 ? -3.642 -9.367 6.104 1.00 89.19 67 ILE A O 1
ATOM 527 N N . THR A 1 68 ? -2.363 -8.535 7.762 1.00 91.44 68 THR A N 1
ATOM 528 C CA . THR A 1 68 ? -2.579 -7.128 7.433 1.00 91.44 68 THR A CA 1
ATOM 529 C C . THR A 1 68 ? -1.428 -6.654 6.556 1.00 91.44 68 THR A C 1
ATOM 531 O O . THR A 1 68 ? -0.271 -6.684 6.969 1.00 91.44 68 THR A O 1
ATOM 534 N N . LEU A 1 69 ? -1.742 -6.213 5.337 1.00 91.94 69 LEU A N 1
ATOM 535 C CA . LEU A 1 69 ? -0.757 -5.637 4.426 1.00 91.94 69 LEU A CA 1
ATOM 536 C C . LEU A 1 69 ? -0.686 -4.118 4.618 1.00 91.94 69 LEU A C 1
ATOM 538 O O . LEU A 1 69 ? -1.688 -3.423 4.459 1.00 91.94 69 LEU A O 1
ATOM 542 N N . PHE A 1 70 ? 0.514 -3.609 4.883 1.00 92.44 70 PHE A N 1
ATOM 543 C CA . PHE A 1 70 ? 0.839 -2.186 4.823 1.00 92.44 70 PHE A CA 1
ATOM 544 C C . PHE A 1 70 ? 1.708 -1.906 3.589 1.00 92.44 70 PHE A C 1
ATOM 546 O O . PHE A 1 70 ? 2.654 -2.645 3.317 1.00 92.44 70 PHE A O 1
ATOM 553 N N . ALA A 1 71 ? 1.394 -0.848 2.834 1.00 90.94 71 ALA A N 1
ATOM 554 C CA . ALA A 1 71 ? 2.151 -0.457 1.648 1.00 90.94 71 ALA A CA 1
ATOM 555 C C . ALA A 1 71 ? 2.102 1.060 1.405 1.00 90.94 71 ALA A C 1
ATOM 557 O O . ALA A 1 71 ? 1.079 1.699 1.643 1.00 90.94 71 ALA A O 1
ATOM 558 N N . ASP A 1 72 ? 3.191 1.592 0.847 1.00 88.69 72 ASP A N 1
ATOM 559 C CA . ASP A 1 72 ? 3.347 2.983 0.395 1.00 88.69 72 ASP A CA 1
ATOM 560 C C . ASP A 1 72 ? 3.785 2.987 -1.089 1.00 88.69 72 ASP A C 1
ATOM 562 O O . ASP A 1 72 ? 4.977 3.081 -1.402 1.00 88.69 72 ASP A O 1
ATOM 566 N N . PRO A 1 73 ? 2.856 2.707 -2.029 1.00 87.62 73 PRO A N 1
ATOM 567 C CA . PRO A 1 73 ? 3.195 2.497 -3.431 1.00 87.62 73 PRO A CA 1
ATOM 568 C C . PRO A 1 73 ? 3.301 3.818 -4.212 1.00 87.62 73 PRO A C 1
ATOM 570 O O . PRO A 1 73 ? 2.531 4.751 -3.978 1.00 87.62 73 PRO A O 1
ATOM 573 N N . PRO A 1 74 ? 4.139 3.889 -5.264 1.00 85.81 74 PRO A N 1
ATOM 574 C CA . PRO A 1 74 ? 4.068 4.994 -6.214 1.00 85.81 74 PRO A CA 1
ATOM 575 C C . PRO A 1 74 ? 2.738 4.966 -6.986 1.00 85.81 74 PRO A C 1
ATOM 577 O O . PRO A 1 74 ? 2.155 3.905 -7.229 1.00 85.81 74 PRO A O 1
ATOM 580 N N . ALA A 1 75 ? 2.294 6.125 -7.480 1.00 84.88 75 ALA A N 1
ATOM 581 C CA . ALA A 1 75 ? 1.012 6.268 -8.182 1.00 84.88 75 ALA A CA 1
ATOM 582 C C . ALA A 1 75 ? 0.831 5.310 -9.381 1.00 84.88 75 ALA A C 1
ATOM 584 O O . ALA A 1 75 ? -0.274 4.838 -9.644 1.00 84.88 75 ALA A O 1
ATOM 585 N N . SER A 1 76 ? 1.907 4.976 -10.103 1.00 88.19 76 SER A N 1
ATOM 586 C CA . SER A 1 76 ? 1.868 4.020 -11.221 1.00 88.19 76 SER A CA 1
ATOM 587 C C . SER A 1 76 ? 1.548 2.590 -10.775 1.00 88.19 76 SER A C 1
ATOM 589 O O . SER A 1 76 ? 0.847 1.864 -11.479 1.00 88.19 76 SER A O 1
ATOM 591 N N . MET A 1 77 ? 2.036 2.190 -9.601 1.00 88.50 77 MET A N 1
ATOM 592 C CA . MET A 1 77 ? 1.761 0.885 -9.008 1.00 88.50 77 MET A CA 1
ATOM 593 C C . MET A 1 77 ? 0.326 0.834 -8.478 1.00 88.50 77 MET A C 1
ATOM 595 O O . MET A 1 77 ? -0.389 -0.128 -8.756 1.00 88.50 77 MET A O 1
ATOM 599 N N . LEU A 1 78 ? -0.126 1.907 -7.817 1.00 88.69 78 LEU A N 1
ATOM 600 C CA . LEU A 1 78 ? -1.515 2.053 -7.376 1.00 88.69 78 LEU A CA 1
ATOM 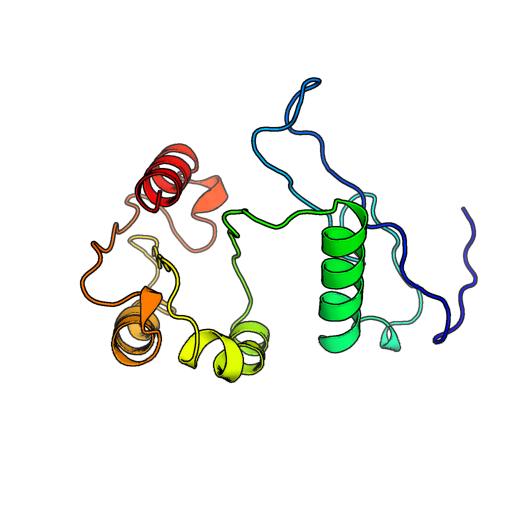601 C C . LEU A 1 78 ? -2.494 1.959 -8.557 1.00 88.69 78 LEU A C 1
ATOM 603 O O . LEU A 1 78 ? -3.481 1.232 -8.492 1.00 88.69 78 LEU A O 1
ATOM 607 N N . SER A 1 79 ? -2.182 2.633 -9.668 1.00 90.50 79 SER A N 1
ATOM 608 C CA . SER A 1 79 ? -2.970 2.585 -10.904 1.00 90.50 79 SER A CA 1
ATOM 609 C C . SER A 1 79 ? -3.112 1.159 -11.454 1.00 90.50 79 SER A C 1
ATOM 611 O O . SER A 1 79 ? -4.209 0.752 -11.833 1.00 90.50 79 SER A O 1
ATOM 613 N N . ARG A 1 80 ? -2.034 0.364 -11.441 1.00 92.81 80 ARG A N 1
ATOM 614 C CA . ARG A 1 80 ? -2.063 -1.043 -11.880 1.00 92.81 80 ARG A CA 1
ATOM 615 C C . ARG A 1 80 ? -2.822 -1.958 -10.918 1.00 92.81 80 ARG A C 1
ATOM 617 O O . ARG A 1 80 ? -3.487 -2.886 -11.369 1.00 92.81 80 ARG A O 1
ATOM 624 N N . ALA A 1 81 ? -2.772 -1.674 -9.619 1.00 91.25 81 ALA A N 1
ATOM 625 C CA . ALA A 1 81 ? -3.504 -2.422 -8.597 1.00 91.25 81 ALA A CA 1
ATOM 626 C C . ALA A 1 81 ? -5.001 -2.060 -8.529 1.00 91.25 81 ALA A C 1
ATOM 628 O O . ALA A 1 81 ? -5.779 -2.776 -7.896 1.00 91.25 81 ALA A O 1
ATOM 629 N N . TRP A 1 82 ? -5.422 -0.971 -9.184 1.00 93.44 82 TRP A N 1
ATOM 630 C CA . TRP A 1 82 ? -6.749 -0.374 -9.021 1.00 93.44 82 TRP A CA 1
ATOM 631 C C . TRP A 1 82 ? -7.907 -1.345 -9.265 1.00 93.44 82 TRP A C 1
ATOM 633 O O . TRP A 1 82 ? -8.899 -1.307 -8.541 1.00 93.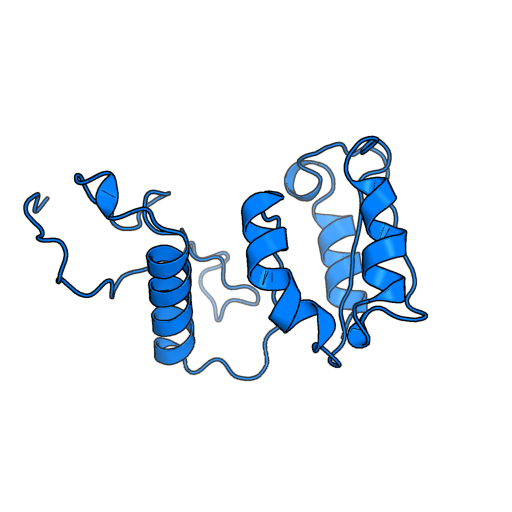44 82 TRP A O 1
ATOM 643 N N . ALA A 1 83 ? -7.778 -2.239 -10.251 1.00 93.19 83 ALA A N 1
ATOM 644 C CA . ALA A 1 83 ? -8.808 -3.233 -10.548 1.00 93.19 83 ALA A CA 1
ATOM 645 C C . ALA A 1 83 ? -9.060 -4.181 -9.362 1.00 93.19 83 ALA A C 1
ATOM 647 O O . ALA A 1 83 ? -10.212 -4.458 -9.040 1.00 93.19 83 ALA A O 1
ATOM 648 N N . GLY A 1 84 ? -7.997 -4.635 -8.689 1.00 93.75 84 GLY A N 1
ATOM 649 C CA . GLY A 1 84 ? -8.110 -5.476 -7.496 1.00 93.75 84 GLY A CA 1
ATOM 650 C C . GLY A 1 84 ? -8.625 -4.691 -6.293 1.00 93.75 84 GLY A C 1
ATOM 651 O O . GLY A 1 84 ? -9.535 -5.143 -5.605 1.00 93.75 84 GLY A O 1
ATOM 652 N N . LEU A 1 85 ? -8.104 -3.479 -6.085 1.00 94.50 85 LEU A N 1
ATOM 653 C CA . LEU A 1 85 ? -8.526 -2.596 -4.996 1.00 94.50 85 LEU A CA 1
ATOM 654 C C . LEU A 1 85 ? -10.009 -2.208 -5.091 1.00 94.50 85 LEU A C 1
ATOM 656 O O . LEU A 1 85 ? -10.714 -2.230 -4.088 1.00 94.50 85 LEU A O 1
ATOM 660 N N . SER A 1 86 ? -10.518 -1.934 -6.294 1.00 95.69 86 SER A N 1
ATOM 661 C CA . SER A 1 86 ? -11.934 -1.589 -6.512 1.00 95.69 86 SER A CA 1
ATOM 662 C C . SER A 1 86 ? -12.895 -2.749 -6.216 1.00 95.69 86 SER A C 1
ATOM 664 O O . SER A 1 86 ? -14.095 -2.537 -6.065 1.00 95.69 86 SER A O 1
ATOM 666 N N . ALA A 1 87 ? -12.379 -3.978 -6.141 1.00 96.75 87 ALA A N 1
ATOM 667 C CA . ALA A 1 87 ? -13.122 -5.177 -5.765 1.00 96.75 87 ALA A CA 1
ATOM 668 C C . ALA A 1 87 ? -12.812 -5.640 -4.326 1.00 96.75 87 ALA A C 1
ATOM 670 O O . ALA A 1 87 ? -13.292 -6.689 -3.901 1.00 96.75 87 ALA A O 1
ATOM 671 N N . PHE A 1 88 ? -11.992 -4.898 -3.573 1.00 95.94 88 PHE A N 1
ATOM 672 C CA . PHE A 1 88 ? -11.531 -5.311 -2.251 1.00 95.94 88 PHE A CA 1
ATOM 673 C C . PHE A 1 88 ? -12.559 -4.962 -1.167 1.00 95.94 88 PHE A C 1
ATOM 675 O O . PHE A 1 88 ? -12.791 -3.795 -0.850 1.00 95.94 88 PHE A O 1
ATOM 682 N N . GLU A 1 89 ? -13.178 -5.992 -0.590 1.00 95.12 89 GLU A N 1
ATOM 683 C CA . GLU A 1 89 ? -14.258 -5.855 0.402 1.00 95.12 89 GLU A CA 1
ATOM 684 C C . GLU A 1 89 ? -13.791 -6.000 1.857 1.00 95.12 89 GLU A C 1
ATOM 686 O O . GLU A 1 89 ? -14.495 -5.593 2.780 1.00 95.12 89 GLU A O 1
ATOM 691 N N . LYS A 1 90 ? -12.602 -6.572 2.076 1.00 93.81 90 LYS A N 1
ATOM 692 C CA . LYS A 1 90 ? -12.013 -6.724 3.415 1.00 93.81 90 LYS A CA 1
ATOM 693 C C . LYS A 1 90 ? -11.601 -5.358 3.987 1.00 93.81 90 LYS A C 1
ATOM 695 O O . LYS A 1 90 ? -11.418 -4.425 3.207 1.00 93.81 90 LYS A O 1
ATOM 700 N N . PRO A 1 91 ? -11.427 -5.225 5.318 1.00 94.25 91 PRO A N 1
ATOM 701 C CA . PRO A 1 91 ? -11.030 -3.963 5.937 1.00 94.25 91 PRO A CA 1
ATOM 702 C C . PRO A 1 91 ? -9.851 -3.300 5.213 1.00 94.25 91 PRO A C 1
ATOM 704 O O . PRO A 1 91 ? -8.802 -3.913 5.028 1.00 94.25 91 PRO A O 1
ATOM 707 N N . PHE A 1 92 ? -10.042 -2.049 4.794 1.00 94.31 92 PHE A N 1
ATOM 708 C CA . PHE A 1 92 ? -9.032 -1.250 4.110 1.00 94.31 92 PHE A CA 1
ATOM 709 C C . PHE A 1 92 ? -8.933 0.115 4.789 1.00 94.31 92 PHE A C 1
ATOM 711 O O . PHE A 1 92 ? -9.937 0.809 4.945 1.00 94.31 92 PHE A O 1
ATOM 718 N N . LEU A 1 93 ? -7.728 0.509 5.190 1.00 91.94 93 LEU A N 1
ATOM 719 C CA . LEU A 1 93 ? -7.458 1.824 5.763 1.00 91.94 93 LEU A CA 1
ATOM 720 C C . LEU A 1 93 ? -6.599 2.632 4.800 1.00 91.94 93 LEU A C 1
ATOM 722 O O . LEU A 1 93 ? -5.685 2.110 4.168 1.00 91.94 93 LEU A O 1
ATOM 726 N N . THR A 1 94 ? -6.869 3.928 4.713 1.00 89.88 94 THR A N 1
ATOM 727 C CA . THR A 1 94 ? -5.963 4.886 4.076 1.00 89.88 94 THR A CA 1
ATOM 728 C C . THR A 1 94 ? -5.684 5.990 5.075 1.00 89.88 94 THR A C 1
ATOM 730 O O . THR A 1 94 ? -6.615 6.540 5.658 1.00 89.88 94 THR A O 1
ATOM 733 N N . THR A 1 95 ? -4.405 6.279 5.291 1.00 87.12 95 THR A N 1
ATOM 734 C CA . THR A 1 95 ? -3.929 7.309 6.215 1.00 87.12 95 THR A CA 1
ATOM 735 C C . THR A 1 95 ? -3.033 8.275 5.456 1.00 87.12 95 THR A C 1
ATOM 737 O O . THR A 1 95 ? -2.309 7.868 4.548 1.00 87.12 95 THR A O 1
ATOM 740 N N . PHE A 1 96 ? -3.108 9.556 5.801 1.00 84.62 96 PHE A N 1
ATOM 741 C CA . PHE A 1 96 ? -2.351 10.616 5.140 1.00 84.62 96 PHE A CA 1
ATOM 742 C C . PHE A 1 96 ? -1.642 11.470 6.175 1.00 84.62 96 PHE A C 1
ATOM 744 O O . PHE A 1 96 ? -2.188 11.775 7.238 1.00 84.62 96 PHE A O 1
ATOM 751 N N . ALA A 1 97 ? -0.441 11.922 5.834 1.00 85.44 97 ALA A N 1
ATOM 752 C CA . ALA A 1 97 ? 0.255 12.930 6.610 1.00 85.44 97 ALA A CA 1
ATOM 753 C C . ALA A 1 97 ? -0.486 14.275 6.560 1.00 85.44 97 ALA A C 1
ATOM 755 O O . ALA A 1 97 ? -1.134 14.611 5.567 1.00 85.44 97 ALA A O 1
ATOM 756 N N . ALA A 1 98 ? -0.389 15.082 7.615 1.00 80.12 98 ALA A N 1
ATOM 757 C CA . ALA A 1 98 ? -1.020 16.400 7.676 1.00 80.12 98 ALA A CA 1
ATOM 758 C C . ALA A 1 98 ? -0.545 17.330 6.546 1.00 80.12 98 ALA A C 1
ATOM 760 O O . ALA A 1 98 ? -1.362 18.047 5.970 1.00 80.12 98 ALA A O 1
ATOM 761 N N . HIS A 1 99 ? 0.733 17.248 6.170 1.00 78.56 99 HIS A N 1
ATOM 762 C CA . HIS A 1 99 ? 1.349 18.100 5.149 1.00 78.56 99 HIS A CA 1
ATOM 763 C C . HIS A 1 99 ? 1.451 17.431 3.763 1.00 78.56 99 HIS A C 1
ATOM 765 O O . HIS A 1 99 ? 2.287 17.813 2.948 1.00 78.56 99 HIS A O 1
ATOM 771 N N . GLU A 1 100 ? 0.632 16.410 3.490 1.00 71.31 100 GLU A N 1
ATOM 772 C CA . GLU A 1 100 ? 0.507 15.808 2.155 1.00 71.31 100 GLU A CA 1
ATOM 773 C C . GLU A 1 100 ? -0.562 16.542 1.329 1.00 71.31 100 GLU A C 1
ATOM 775 O O . GLU A 1 100 ? -1.758 16.259 1.426 1.00 71.31 100 GLU A O 1
ATOM 780 N N . ASP A 1 101 ? -0.126 17.501 0.510 1.00 66.56 101 ASP A N 1
ATOM 781 C CA . ASP A 1 101 ? -1.019 18.299 -0.345 1.00 66.56 101 ASP A CA 1
ATOM 782 C C . ASP A 1 101 ? -1.343 17.609 -1.682 1.00 66.56 101 ASP A C 1
ATOM 784 O O . ASP A 1 101 ? -2.317 17.960 -2.350 1.00 66.56 101 ASP A O 1
ATOM 788 N N . ILE A 1 102 ? -0.538 16.619 -2.088 1.00 69.06 102 ILE A N 1
ATOM 789 C CA . ILE A 1 102 ? -0.636 15.980 -3.408 1.00 69.06 102 ILE A CA 1
ATOM 790 C C . ILE A 1 102 ? -1.556 14.763 -3.353 1.00 69.06 102 ILE A C 1
ATOM 792 O O . ILE A 1 102 ? -2.441 14.604 -4.196 1.00 69.06 102 ILE A O 1
ATOM 796 N N . THR A 1 103 ? -1.354 13.887 -2.370 1.00 74.25 103 THR A N 1
ATOM 797 C CA . THR A 1 103 ? -2.043 12.591 -2.332 1.00 74.25 103 THR A CA 1
ATOM 798 C C . THR A 1 103 ? -3.368 12.625 -1.574 1.00 74.25 103 THR A C 1
ATOM 800 O O . THR A 1 103 ? -4.231 11.796 -1.845 1.00 74.25 103 THR A O 1
ATOM 803 N N . ARG A 1 104 ? -3.611 13.627 -0.717 1.00 73.31 104 ARG A N 1
ATOM 804 C CA . ARG A 1 104 ? -4.854 13.755 0.070 1.00 73.31 104 ARG A CA 1
ATOM 805 C C . ARG A 1 104 ? -6.130 13.725 -0.777 1.00 73.31 104 ARG A C 1
ATOM 807 O O . ARG A 1 104 ? -7.144 13.184 -0.346 1.00 73.31 104 ARG A O 1
ATOM 814 N N . ALA A 1 105 ? -6.099 14.264 -1.995 1.00 76.38 105 ALA A N 1
ATOM 815 C CA . ALA A 1 105 ? -7.256 14.235 -2.894 1.00 76.38 105 ALA A CA 1
ATOM 816 C C . ALA A 1 105 ? -7.689 12.803 -3.281 1.00 76.38 105 ALA A C 1
ATOM 818 O O . ALA A 1 105 ? -8.866 12.570 -3.556 1.00 76.38 105 ALA A O 1
ATOM 819 N N . PHE A 1 106 ? -6.772 11.829 -3.253 1.00 81.19 106 PHE A N 1
ATOM 820 C CA . PHE A 1 106 ? -7.087 10.423 -3.528 1.00 81.19 106 PHE A CA 1
ATOM 821 C C . PHE A 1 106 ? -7.924 9.774 -2.433 1.00 81.19 106 PHE A C 1
ATOM 823 O O . PHE A 1 106 ? -8.559 8.753 -2.673 1.00 81.19 106 PHE A O 1
ATOM 830 N N . GLU A 1 107 ? -7.971 10.359 -1.243 1.00 83.94 107 GLU A N 1
ATOM 831 C CA . GLU A 1 107 ? -8.675 9.779 -0.111 1.00 83.94 107 GLU A CA 1
ATOM 832 C C . GLU A 1 107 ? -10.182 9.655 -0.368 1.00 83.94 107 GLU A C 1
ATOM 834 O O . GLU A 1 107 ? -10.791 8.639 -0.043 1.00 83.94 107 GLU A O 1
ATOM 839 N N . GLN A 1 108 ? -10.791 10.660 -1.006 1.00 86.12 108 GLN A N 1
ATOM 840 C CA . GLN A 1 108 ? -12.194 10.578 -1.417 1.00 86.12 108 GLN A CA 1
ATOM 841 C C . GLN A 1 108 ? -12.401 9.492 -2.482 1.00 86.12 108 GLN A C 1
ATOM 843 O O . GLN A 1 108 ? -13.331 8.698 -2.374 1.00 86.12 108 GLN A O 1
ATOM 848 N N . VAL A 1 109 ? -11.496 9.407 -3.458 1.00 89.19 109 VAL A N 1
ATOM 849 C CA . VAL A 1 109 ? -11.548 8.400 -4.528 1.00 89.19 109 VAL A CA 1
ATOM 850 C C . VAL A 1 109 ? -11.471 6.985 -3.944 1.00 89.19 109 VAL A C 1
ATOM 852 O O . VAL A 1 109 ? -12.242 6.109 -4.327 1.00 89.19 109 VAL A O 1
ATOM 855 N N . VAL A 1 110 ? -10.591 6.756 -2.970 1.00 90.62 110 VAL A N 1
ATOM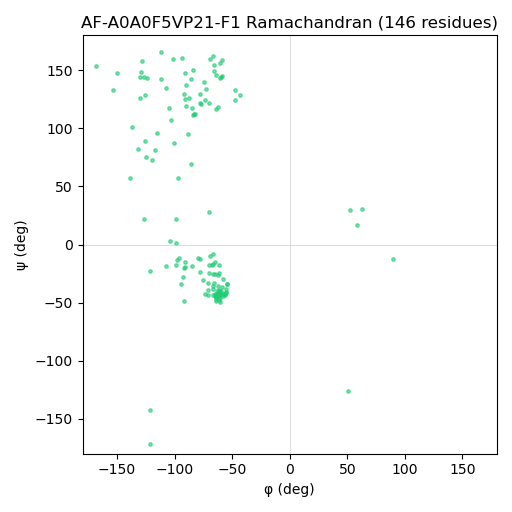 856 C CA . VAL A 1 110 ? -10.490 5.470 -2.270 1.00 90.62 110 VAL A CA 1
ATOM 857 C C . VAL A 1 110 ? -11.790 5.129 -1.542 1.00 90.62 110 VAL A C 1
ATOM 859 O O . VAL A 1 110 ? -12.299 4.025 -1.704 1.00 90.62 110 VAL A O 1
ATOM 862 N N . GLN A 1 111 ? -12.364 6.069 -0.793 1.00 90.25 111 GLN A N 1
ATOM 863 C CA . GLN A 1 111 ? -13.618 5.853 -0.062 1.00 90.25 111 GLN A CA 1
ATOM 864 C C . GLN A 1 111 ? -14.798 5.528 -0.989 1.00 90.25 111 GLN A C 1
ATOM 866 O O . GLN A 1 111 ? -15.627 4.670 -0.688 1.00 90.25 111 GLN A O 1
ATOM 871 N N . GLU A 1 112 ? -14.877 6.191 -2.140 1.00 92.31 112 GLU A N 1
ATOM 872 C CA . GLU A 1 112 ? -15.956 5.973 -3.103 1.00 92.31 112 GLU A CA 1
ATOM 873 C C . GLU A 1 112 ? -15.838 4.607 -3.797 1.00 92.31 112 GLU A C 1
ATOM 875 O O . GLU A 1 112 ? -16.846 3.909 -3.988 1.00 92.31 112 GLU A O 1
ATOM 880 N N . HIS A 1 113 ? -14.613 4.195 -4.133 1.00 93.88 113 HIS A N 1
ATOM 881 C CA . HIS A 1 113 ? -14.369 3.083 -5.050 1.00 93.88 113 HIS A CA 1
ATOM 882 C C . HIS A 1 113 ? -13.859 1.787 -4.412 1.00 93.88 113 HIS A C 1
ATOM 884 O O . HIS A 1 113 ? -14.004 0.745 -5.045 1.00 93.88 113 HIS A O 1
ATOM 890 N N . ILE A 1 114 ? -13.315 1.810 -3.192 1.00 95.44 114 ILE A N 1
ATOM 891 C CA . ILE A 1 114 ? -12.845 0.612 -2.479 1.00 95.44 114 ILE A CA 1
ATOM 892 C C . ILE A 1 114 ? -13.885 0.239 -1.411 1.00 95.44 114 ILE A C 1
ATOM 894 O O . ILE A 1 114 ? -13.990 0.936 -0.399 1.00 95.44 114 ILE A O 1
ATOM 898 N N . PRO A 1 115 ? -14.667 -0.847 -1.588 1.00 95.94 115 PRO A N 1
ATOM 899 C CA . PRO A 1 115 ? -15.733 -1.210 -0.651 1.00 95.94 115 PRO A CA 1
ATOM 900 C C . PRO A 1 115 ? -15.257 -1.360 0.798 1.00 95.94 115 PRO A C 1
ATOM 902 O O . PRO A 1 115 ? -15.917 -0.866 1.709 1.00 95.94 115 PRO A O 1
ATOM 905 N N . GLY A 1 116 ? -14.088 -1.972 1.002 1.00 94.31 116 GLY A N 1
ATOM 906 C CA . GLY A 1 116 ? -13.478 -2.192 2.314 1.00 94.31 116 GLY A CA 1
ATOM 907 C C . GLY A 1 116 ? -13.067 -0.929 3.078 1.00 94.31 116 GLY A C 1
ATOM 908 O O . GLY A 1 116 ? -12.817 -1.001 4.287 1.00 94.31 116 GLY A O 1
ATOM 909 N N . ALA A 1 117 ? -13.002 0.214 2.386 1.00 93.31 117 ALA A N 1
ATOM 910 C CA . ALA A 1 117 ? -12.596 1.498 2.948 1.00 93.31 117 ALA A CA 1
ATOM 911 C C . ALA A 1 117 ? -13.767 2.332 3.486 1.00 93.31 117 ALA A C 1
ATOM 913 O O . ALA A 1 117 ? -13.539 3.228 4.298 1.00 93.31 117 ALA A O 1
ATOM 914 N N . ARG A 1 118 ? -14.999 2.051 3.039 1.00 90.31 118 ARG A N 1
ATOM 915 C CA . ARG A 1 118 ? -16.186 2.879 3.304 1.00 90.31 118 ARG A CA 1
ATOM 916 C C . ARG A 1 118 ? -16.495 3.013 4.790 1.00 90.31 118 ARG A C 1
ATOM 918 O O . ARG A 1 118 ? -16.354 2.061 5.552 1.00 90.31 118 ARG A O 1
ATOM 925 N N . ASP A 1 119 ? -16.963 4.203 5.164 1.00 84.88 119 ASP A N 1
ATOM 926 C CA . ASP A 1 119 ? -17.439 4.559 6.509 1.00 84.88 119 ASP A CA 1
ATOM 927 C C . ASP A 1 119 ? -16.402 4.370 7.635 1.00 84.88 119 ASP A C 1
ATOM 929 O O . ASP A 1 119 ? -16.747 4.364 8.819 1.00 84.88 119 ASP A O 1
ATOM 933 N N . ARG A 1 120 ? -15.113 4.247 7.289 1.00 80.50 120 ARG A N 1
ATOM 934 C CA . ARG A 1 120 ? -14.020 4.128 8.262 1.00 80.50 120 ARG A CA 1
ATOM 935 C C . ARG A 1 120 ? -13.444 5.489 8.634 1.00 80.50 120 ARG A C 1
ATOM 937 O O . ARG A 1 120 ? -13.412 6.420 7.826 1.00 80.50 120 ARG A O 1
ATOM 944 N N . SER A 1 121 ? -12.982 5.598 9.882 1.00 72.88 121 SER A N 1
ATOM 945 C CA . SER A 1 121 ? -12.289 6.798 10.346 1.00 72.88 121 SER A CA 1
ATOM 946 C C . SER A 1 121 ? -10.982 6.981 9.572 1.00 72.88 121 SER A C 1
ATOM 948 O O . SER A 1 121 ? -10.332 6.025 9.150 1.00 72.88 121 SER A O 1
ATOM 950 N N . ARG A 1 122 ? -10.637 8.247 9.353 1.00 74.44 122 ARG A N 1
ATOM 951 C CA . ARG A 1 122 ? -9.523 8.687 8.514 1.00 74.44 122 ARG A CA 1
ATOM 952 C C . ARG A 1 122 ? -8.510 9.420 9.384 1.00 74.44 122 ARG A C 1
ATOM 954 O O . ARG A 1 122 ? -8.577 10.650 9.484 1.00 74.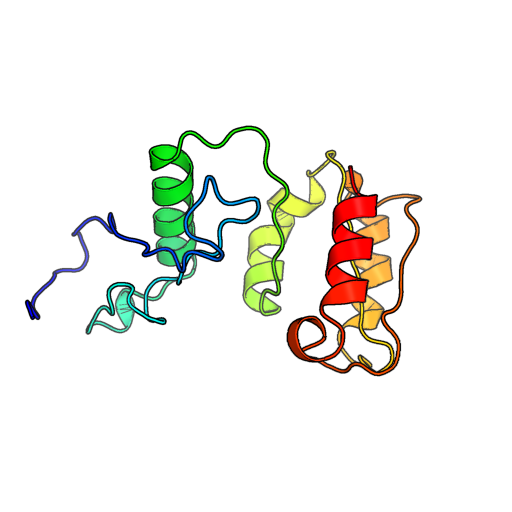44 122 ARG A O 1
ATOM 961 N N . PRO A 1 123 ? -7.633 8.698 10.098 1.00 75.12 123 PRO A N 1
ATOM 962 C CA . PRO A 1 123 ? -6.611 9.350 10.890 1.00 75.12 123 PRO A CA 1
ATOM 963 C C . PRO A 1 123 ? -5.699 10.137 9.943 1.00 75.12 123 PRO A C 1
ATOM 965 O O . PRO A 1 123 ? -5.078 9.585 9.041 1.00 75.12 123 PRO A O 1
ATOM 968 N N . THR A 1 124 ? -5.657 11.455 10.123 1.00 84.75 124 THR A N 1
ATOM 969 C CA . THR A 1 124 ? -4.589 12.276 9.555 1.00 84.75 124 THR A CA 1
ATOM 970 C C . THR A 1 124 ? -3.450 12.280 10.557 1.00 84.75 124 THR A C 1
ATOM 972 O O . THR A 1 124 ? -3.660 12.612 11.722 1.00 84.75 124 THR A O 1
ATOM 975 N N . VAL A 1 125 ? -2.255 11.921 10.103 1.00 86.19 125 VAL A N 1
ATOM 976 C CA . VAL A 1 125 ? -1.067 11.844 10.949 1.00 86.19 125 VAL A CA 1
ATOM 977 C C . VAL A 1 125 ? -0.453 13.248 11.073 1.00 86.19 125 VAL A C 1
ATOM 979 O O . VAL A 1 125 ? 0.002 13.794 10.061 1.00 86.19 125 VAL A O 1
ATOM 982 N N . PRO A 1 126 ? -0.480 13.882 12.264 1.00 87.12 126 PRO A N 1
ATOM 983 C CA . PRO A 1 126 ? 0.083 15.216 12.478 1.00 87.12 126 PRO A CA 1
ATOM 984 C C . PRO A 1 126 ? 1.607 15.207 12.322 1.00 87.12 126 PRO A C 1
ATOM 986 O O . PRO A 1 126 ? 2.228 14.155 12.374 1.00 87.12 126 PRO A O 1
ATOM 989 N N . ASP A 1 127 ? 2.218 16.378 12.124 1.00 88.75 127 ASP A N 1
ATOM 990 C CA . ASP A 1 127 ? 3.683 16.552 12.151 1.00 88.75 127 ASP A CA 1
ATOM 991 C C . ASP A 1 127 ? 4.484 15.596 11.237 1.00 88.75 127 ASP A C 1
ATOM 993 O O . ASP A 1 127 ? 5.642 15.270 11.502 1.00 88.75 127 ASP A O 1
ATOM 997 N N . ALA A 1 128 ? 3.871 15.169 10.129 1.00 86.69 128 ALA A N 1
ATOM 998 C CA . ALA A 1 128 ? 4.476 14.338 9.092 1.00 86.69 128 ALA A CA 1
ATOM 999 C C . ALA A 1 128 ? 4.291 14.952 7.694 1.00 86.69 128 ALA A C 1
ATOM 1001 O O . ALA A 1 128 ? 3.379 15.757 7.466 1.00 86.69 128 ALA A O 1
ATOM 1002 N N . GLY A 1 129 ? 5.158 14.544 6.765 1.00 83.88 129 GLY A N 1
ATOM 1003 C CA . GLY A 1 129 ? 5.062 14.748 5.319 1.00 83.88 129 GLY A CA 1
ATOM 1004 C C . GLY A 1 129 ? 5.061 13.400 4.586 1.00 83.88 129 GLY A C 1
ATOM 1005 O O . GLY A 1 129 ? 4.489 12.436 5.082 1.00 83.88 129 GLY A O 1
ATOM 1006 N N . HIS A 1 130 ? 5.719 13.319 3.427 1.00 82.69 130 HIS A N 1
ATOM 1007 C CA . HIS A 1 130 ? 5.663 12.141 2.547 1.00 82.69 130 HIS A CA 1
ATOM 1008 C C . HIS A 1 130 ? 6.053 10.816 3.232 1.00 82.69 130 HIS A C 1
ATOM 1010 O O . HIS A 1 130 ? 5.381 9.810 3.058 1.00 82.69 130 HIS A O 1
ATOM 1016 N N . PHE A 1 131 ? 7.103 10.825 4.061 1.00 86.44 131 PHE A N 1
ATOM 1017 C CA . PHE A 1 131 ? 7.607 9.629 4.749 1.00 86.44 131 PHE A CA 1
ATOM 1018 C C . PHE A 1 131 ? 7.064 9.517 6.179 1.00 86.44 131 PHE A C 1
ATOM 1020 O O . PHE A 1 131 ? 7.828 9.467 7.149 1.00 86.44 131 PHE A O 1
ATOM 1027 N N . LEU A 1 132 ? 5.738 9.495 6.329 1.00 87.44 132 LEU A N 1
ATOM 1028 C CA . LEU A 1 132 ? 5.075 9.461 7.639 1.00 87.44 132 LEU A CA 1
ATOM 1029 C C . LEU A 1 132 ? 5.489 8.256 8.499 1.00 87.44 132 LEU A C 1
ATOM 1031 O O . LEU A 1 132 ? 5.592 8.385 9.713 1.00 87.44 132 LEU A O 1
ATOM 1035 N N . GLN A 1 133 ? 5.838 7.129 7.876 1.00 90.12 133 GLN A N 1
ATOM 1036 C CA . GLN A 1 133 ? 6.379 5.938 8.531 1.00 90.12 133 GLN A CA 1
ATOM 1037 C C . GLN A 1 133 ? 7.718 6.180 9.245 1.00 90.12 133 GLN A C 1
ATOM 1039 O O . GLN A 1 133 ? 8.049 5.459 10.177 1.00 90.12 133 GLN A O 1
ATOM 1044 N N . GLN A 1 134 ? 8.494 7.188 8.831 1.00 90.56 134 GLN A N 1
ATOM 1045 C CA . GLN A 1 134 ? 9.748 7.568 9.496 1.00 90.56 134 GLN A CA 1
ATOM 1046 C C . GLN A 1 134 ? 9.539 8.659 10.547 1.00 90.56 134 GLN A C 1
ATOM 1048 O O . GLN A 1 134 ? 10.319 8.770 11.488 1.00 90.56 134 GLN A O 1
ATOM 1053 N N . GLN A 1 135 ? 8.522 9.500 10.359 1.00 91.50 135 GLN A N 1
ATOM 1054 C CA . GLN A 1 135 ? 8.313 10.703 11.167 1.00 91.50 135 GLN A CA 1
ATOM 1055 C C . GLN A 1 135 ? 7.354 10.465 12.334 1.00 91.50 135 GLN A C 1
ATOM 1057 O O . GLN A 1 135 ? 7.521 11.067 13.388 1.00 91.50 135 GLN A O 1
ATOM 1062 N N . GLN A 1 136 ? 6.357 9.604 12.139 1.00 93.12 136 GLN A N 1
ATOM 1063 C CA . GLN A 1 136 ? 5.299 9.293 13.099 1.00 93.12 136 GLN A CA 1
ATOM 1064 C C . GLN A 1 136 ? 4.998 7.780 13.103 1.00 93.12 136 GLN A C 1
ATOM 1066 O O . GLN A 1 136 ? 3.863 7.373 12.837 1.00 93.12 136 GLN A O 1
ATOM 1071 N N . PRO A 1 137 ? 6.009 6.925 13.360 1.00 91.38 137 PRO A N 1
ATOM 1072 C CA . PRO A 1 137 ? 5.850 5.472 13.308 1.00 91.38 137 PRO A CA 1
ATOM 1073 C C . PRO A 1 137 ? 4.806 4.961 14.307 1.00 91.38 137 PRO A C 1
ATOM 1075 O O . PRO A 1 137 ? 3.987 4.124 13.941 1.00 91.38 137 PRO A O 1
ATOM 1078 N N . ASP A 1 138 ? 4.777 5.505 15.527 1.00 91.44 138 ASP A N 1
ATOM 1079 C CA . ASP A 1 138 ? 3.857 5.055 16.579 1.00 91.44 138 ASP A CA 1
ATOM 1080 C C . ASP A 1 138 ? 2.394 5.302 16.187 1.00 91.44 138 ASP A C 1
ATOM 1082 O O . ASP A 1 138 ? 1.571 4.392 16.239 1.00 91.44 138 ASP A O 1
ATOM 1086 N N . LEU A 1 139 ? 2.081 6.503 15.685 1.00 90.81 139 LEU A N 1
ATOM 1087 C CA . LEU A 1 139 ? 0.734 6.838 15.208 1.00 90.81 139 LEU A CA 1
ATOM 1088 C C . LEU A 1 139 ? 0.331 6.020 13.977 1.00 90.81 139 LEU A C 1
ATOM 1090 O O . LEU A 1 139 ? -0.843 5.691 13.806 1.00 90.81 139 LEU A O 1
ATOM 1094 N N . LEU A 1 140 ? 1.289 5.686 13.109 1.00 90.50 140 LEU A N 1
ATOM 1095 C CA . LEU A 1 140 ? 1.032 4.802 11.979 1.00 90.50 140 LEU A CA 1
ATOM 1096 C C . LEU A 1 140 ? 0.697 3.381 12.451 1.00 90.50 140 LEU A C 1
ATOM 1098 O O . LEU A 1 140 ? -0.253 2.785 11.947 1.00 90.50 140 LEU A O 1
ATOM 1102 N N . VAL A 1 141 ? 1.431 2.849 13.429 1.00 90.31 141 VAL A N 1
ATOM 1103 C CA . VAL A 1 141 ? 1.147 1.535 14.020 1.00 90.31 141 VAL A CA 1
ATOM 1104 C C . VAL A 1 141 ? -0.212 1.540 14.719 1.00 90.31 141 VAL A C 1
ATOM 1106 O O . VAL A 1 141 ? -1.008 0.636 14.478 1.00 90.31 141 VAL A O 1
ATOM 1109 N N . GLU A 1 142 ? -0.537 2.569 15.506 1.00 90.38 142 GLU A N 1
ATOM 1110 C CA . GLU A 1 142 ? -1.864 2.723 16.120 1.00 90.38 142 GLU A CA 1
ATOM 1111 C C . GLU A 1 142 ? -2.984 2.715 15.071 1.00 90.38 142 GLU A C 1
ATOM 1113 O O . GLU A 1 142 ? -3.998 2.031 15.237 1.00 90.38 142 GLU A O 1
ATOM 1118 N N . ALA A 1 143 ? -2.788 3.424 13.956 1.00 89.88 143 ALA A N 1
ATOM 1119 C CA . ALA A 1 143 ? -3.732 3.427 12.849 1.00 89.88 143 ALA A CA 1
ATOM 1120 C C . ALA A 1 143 ? -3.886 2.026 12.229 1.00 89.88 143 ALA A C 1
ATOM 1122 O O . ALA A 1 143 ? -5.014 1.577 12.026 1.00 89.88 143 ALA A O 1
ATOM 1123 N N . ILE A 1 144 ? -2.786 1.306 11.983 1.00 89.69 144 ILE A N 1
ATOM 1124 C CA . ILE A 1 144 ? -2.813 -0.068 11.453 1.00 89.69 144 ILE A CA 1
ATOM 1125 C C . ILE A 1 144 ? -3.555 -1.008 12.411 1.00 89.69 144 ILE A C 1
ATOM 1127 O O . ILE A 1 144 ? -4.423 -1.761 11.976 1.00 89.69 144 ILE A O 1
ATOM 1131 N N . LEU A 1 145 ? -3.267 -0.939 13.712 1.00 89.00 145 LEU A N 1
ATOM 1132 C CA . LEU A 1 145 ? -3.905 -1.782 14.726 1.00 89.00 145 LEU A CA 1
ATOM 1133 C C . LEU A 1 145 ? -5.401 -1.483 14.889 1.00 89.00 145 LEU A C 1
ATOM 1135 O O . LEU A 1 145 ? -6.158 -2.377 15.251 1.00 89.00 145 LEU A O 1
ATOM 1139 N N . SER A 1 146 ? -5.852 -0.267 14.563 1.00 87.62 146 SER A N 1
ATOM 1140 C CA . SER A 1 146 ? -7.282 0.078 14.547 1.00 87.62 146 SER A CA 1
ATOM 1141 C C . SER A 1 146 ? -8.085 -0.592 13.419 1.00 87.62 146 SER A C 1
ATOM 1143 O O . SER A 1 146 ? -9.314 -0.500 13.404 1.00 87.62 146 SER A O 1
ATOM 1145 N N . LEU A 1 147 ? -7.409 -1.239 12.458 1.00 86.00 147 LEU A N 1
ATOM 1146 C CA . LEU A 1 147 ? -8.051 -1.953 11.353 1.00 86.00 147 LEU A CA 1
ATOM 1147 C C . LEU A 1 147 ? -8.599 -3.332 11.763 1.00 86.00 147 LEU A C 1
ATOM 1149 O O . LEU A 1 147 ? -9.504 -3.829 11.084 1.00 86.00 147 LEU A O 1
ATOM 1153 N N . ALA A 1 148 ? -8.035 -3.918 12.827 1.00 70.00 148 ALA A N 1
ATOM 1154 C CA . ALA A 1 148 ? -8.337 -5.253 13.346 1.00 70.00 148 ALA A CA 1
ATOM 1155 C C . ALA A 1 148 ? -9.639 -5.317 14.163 1.00 70.00 148 ALA A C 1
ATOM 1157 O O . ALA A 1 148 ? -9.970 -4.333 14.864 1.00 70.00 148 ALA A O 1
#